Protein AF-A0A6B3HNJ0-F1 (afdb_monomer)

Foldseek 3Di:
DADWDWDWDADPVPRDIDIDTADDPPDPNRVVVVVCVVVVPDPPD

Secondary structure (DSSP, 8-state):
----EEEEEEETTTTEEEEEEE--TTSHHHHHHHHHHHHHTS---

Solvent-accessible surface area (backbone atoms only — not comparable to full-atom values): 2981 Å² total; per-residue (Å²): 140,77,66,66,52,78,46,79,46,73,39,87,88,74,77,43,74,47,80,48,78,47,42,61,84,94,38,74,38,29,59,53,53,60,61,50,55,68,65,74,70,56,79,90,122

Structure (mmCIF, N/CA/C/O backbone):
data_AF-A0A6B3HNJ0-F1
#
_entry.id   AF-A0A6B3HNJ0-F1
#
loop_
_atom_site.group_PDB
_atom_site.id
_atom_site.type_symbol
_atom_site.label_atom_id
_atom_site.label_alt_id
_atom_site.label_comp_id
_atom_site.label_asym_id
_atom_site.label_entity_id
_atom_site.label_seq_id
_atom_site.pdbx_PDB_ins_code
_atom_site.Cartn_x
_atom_site.Cartn_y
_atom_site.Cartn_z
_atom_site.occupancy
_atom_site.B_iso_or_equiv
_atom_site.auth_seq_id
_atom_site.auth_comp_id
_atom_site.auth_asym_id
_atom_site.auth_atom_id
_atom_site.pdbx_PDB_model_num
ATOM 1 N N . VAL A 1 1 ? 2.111 4.501 12.765 1.00 82.62 1 VAL A N 1
ATOM 2 C CA . VAL A 1 1 ? 2.629 3.367 11.961 1.00 82.62 1 VAL A CA 1
ATOM 3 C C . VAL A 1 1 ? 1.508 2.914 11.033 1.00 82.62 1 VAL A C 1
ATOM 5 O O . VAL A 1 1 ? 0.367 2.949 11.477 1.00 82.62 1 VAL A O 1
ATOM 8 N N . LEU A 1 2 ? 1.794 2.598 9.764 1.00 90.19 2 LEU A N 1
ATOM 9 C CA . LEU A 1 2 ? 0.815 2.066 8.803 1.00 90.19 2 LEU A CA 1
ATOM 10 C C . LEU A 1 2 ? 1.116 0.590 8.546 1.00 90.19 2 LEU A C 1
ATOM 12 O O . LEU A 1 2 ? 2.258 0.250 8.245 1.00 90.19 2 LEU A O 1
ATOM 16 N N . GLU A 1 3 ? 0.097 -0.257 8.632 1.00 95.88 3 GLU A N 1
ATOM 17 C CA . GLU A 1 3 ? 0.172 -1.657 8.208 1.00 95.88 3 GLU A CA 1
ATOM 18 C C . GLU A 1 3 ? -0.368 -1.783 6.789 1.00 95.88 3 GLU A C 1
ATOM 20 O O . GLU A 1 3 ? -1.538 -1.481 6.540 1.00 95.88 3 GLU A O 1
ATOM 25 N N . LEU 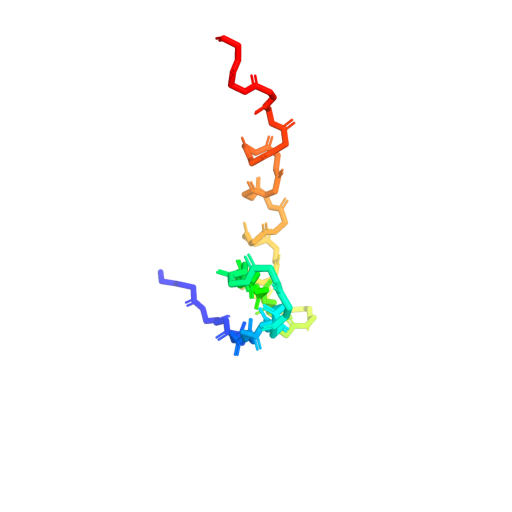A 1 4 ? 0.499 -2.187 5.859 1.00 95.06 4 LEU A N 1
ATOM 26 C CA . LEU A 1 4 ? 0.225 -2.182 4.427 1.00 95.06 4 LEU A CA 1
ATOM 27 C C . LEU A 1 4 ? 0.697 -3.484 3.783 1.00 95.06 4 LEU A C 1
ATOM 29 O O . LEU A 1 4 ? 1.749 -4.020 4.127 1.00 95.06 4 LEU A O 1
ATOM 33 N N . ASN A 1 5 ? -0.040 -3.922 2.771 1.00 95.50 5 ASN A N 1
ATOM 34 C CA . ASN A 1 5 ? 0.441 -4.888 1.799 1.00 95.50 5 ASN A CA 1
ATOM 35 C C . ASN A 1 5 ? 1.268 -4.146 0.746 1.00 95.50 5 ASN A C 1
ATOM 37 O O . ASN A 1 5 ? 0.874 -3.069 0.289 1.00 95.50 5 ASN A O 1
ATOM 41 N N . CYS A 1 6 ? 2.390 -4.735 0.338 1.00 95.00 6 CYS A N 1
ATOM 42 C CA . CYS A 1 6 ? 3.246 -4.196 -0.712 1.00 95.00 6 CYS A CA 1
ATOM 43 C C . CYS A 1 6 ? 3.352 -5.196 -1.859 1.00 95.00 6 CYS A C 1
ATOM 45 O O . CYS A 1 6 ? 3.699 -6.359 -1.646 1.00 95.00 6 CYS A O 1
ATOM 47 N N . GLN A 1 7 ? 3.092 -4.721 -3.073 1.00 96.12 7 GLN A N 1
ATOM 48 C CA . GLN A 1 7 ? 3.323 -5.471 -4.297 1.00 96.12 7 GLN A CA 1
ATOM 49 C C . GLN A 1 7 ? 4.262 -4.692 -5.213 1.00 96.12 7 GLN A C 1
ATOM 51 O O . GLN A 1 7 ? 4.078 -3.498 -5.442 1.00 96.12 7 GLN A O 1
ATOM 56 N N . ARG A 1 8 ? 5.254 -5.386 -5.772 1.00 93.81 8 ARG A N 1
ATOM 57 C CA . ARG A 1 8 ? 6.125 -4.852 -6.817 1.00 93.81 8 ARG A CA 1
ATOM 58 C C . ARG A 1 8 ? 5.694 -5.421 -8.159 1.00 93.81 8 ARG A C 1
ATOM 60 O O . ARG A 1 8 ? 5.640 -6.636 -8.319 1.00 93.81 8 ARG A O 1
ATOM 67 N N . LEU A 1 9 ? 5.413 -4.543 -9.108 1.00 94.00 9 LEU A N 1
ATOM 68 C CA . LEU A 1 9 ? 5.215 -4.890 -10.508 1.00 94.00 9 LEU A CA 1
ATOM 69 C C . LEU A 1 9 ? 6.442 -4.428 -11.283 1.00 94.00 9 LEU A C 1
ATOM 71 O O . LEU A 1 9 ? 6.891 -3.296 -11.115 1.00 94.00 9 LEU A O 1
ATOM 75 N N . LEU A 1 10 ? 7.007 -5.320 -12.085 1.00 93.75 10 LEU A N 1
ATOM 76 C CA . LEU A 1 10 ? 8.163 -5.035 -12.923 1.00 93.75 10 LEU A CA 1
ATOM 77 C C . LEU A 1 10 ? 7.701 -4.970 -14.373 1.00 93.75 10 LEU A C 1
ATOM 79 O O . LEU A 1 10 ? 6.933 -5.829 -14.804 1.00 93.75 10 LEU A O 1
ATOM 83 N N . ASP A 1 11 ? 8.189 -3.973 -15.100 1.00 89.38 11 ASP A N 1
ATOM 84 C CA . ASP A 1 11 ? 8.165 -3.962 -16.556 1.00 89.38 11 ASP A CA 1
ATOM 85 C C . ASP A 1 11 ? 9.498 -4.564 -17.036 1.00 89.38 11 ASP A C 1
ATOM 87 O O . ASP A 1 11 ? 10.543 -3.914 -16.904 1.00 89.38 11 ASP A O 1
ATOM 91 N N . PRO A 1 12 ? 9.500 -5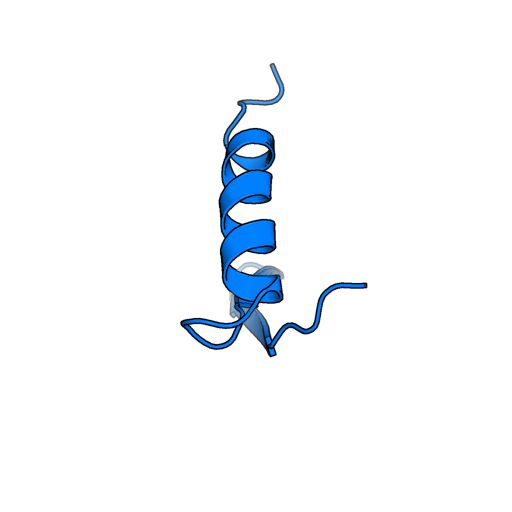.823 -17.507 1.00 85.38 12 PRO A N 1
ATOM 92 C CA . PRO A 1 12 ? 10.727 -6.519 -17.878 1.00 85.38 12 PRO A CA 1
ATOM 93 C C . PRO A 1 12 ? 11.393 -5.923 -19.123 1.00 85.38 12 PRO A C 1
ATOM 95 O O . PRO A 1 12 ? 12.604 -6.064 -19.272 1.00 85.38 12 PRO A O 1
ATOM 98 N N . ASP A 1 13 ? 10.634 -5.244 -19.983 1.00 93.50 13 ASP A N 1
ATOM 99 C CA . ASP A 1 13 ? 11.136 -4.703 -21.243 1.00 93.50 13 ASP A CA 1
ATOM 100 C C . ASP A 1 13 ? 11.721 -3.298 -21.058 1.00 93.50 13 ASP A C 1
ATOM 102 O O . ASP A 1 13 ? 12.704 -2.943 -21.705 1.00 93.50 13 ASP A O 1
ATOM 106 N N . GLN A 1 14 ? 11.158 -2.511 -20.133 1.00 86.00 14 GLN A N 1
ATOM 107 C CA . GLN A 1 14 ? 11.541 -1.106 -19.933 1.00 86.00 14 GLN A CA 1
ATOM 108 C C . GLN A 1 14 ? 12.316 -0.837 -18.640 1.00 86.00 14 GLN A C 1
ATOM 110 O O . GLN A 1 14 ? 12.582 0.316 -18.306 1.00 86.00 14 GLN A O 1
ATOM 115 N N . SER A 1 15 ? 12.687 -1.880 -17.886 1.00 86.81 15 SER A N 1
ATOM 116 C CA . SER A 1 15 ? 13.359 -1.755 -16.578 1.00 86.81 15 SER A CA 1
ATOM 117 C C . SER A 1 15 ? 12.625 -0.833 -15.589 1.00 86.81 15 SER A C 1
ATOM 119 O O . SER A 1 15 ? 13.224 -0.303 -14.650 1.00 86.81 15 SER A O 1
ATOM 121 N N . HIS A 1 16 ? 11.320 -0.631 -15.776 1.00 89.31 16 HIS A N 1
ATOM 122 C CA . HIS A 1 16 ? 10.498 0.140 -14.855 1.00 89.31 16 HIS A CA 1
ATOM 123 C C . HIS A 1 16 ? 10.002 -0.749 -13.718 1.00 89.31 16 HIS A C 1
ATOM 125 O O . HIS A 1 16 ? 9.837 -1.963 -13.852 1.00 89.31 16 HIS A O 1
ATOM 131 N N . SER A 1 17 ? 9.725 -0.129 -12.574 1.00 89.81 17 SER A N 1
ATOM 132 C CA . SER A 1 17 ? 9.072 -0.815 -11.466 1.00 89.81 17 SER A CA 1
ATOM 133 C C . SER A 1 17 ? 8.002 0.069 -10.847 1.00 89.81 17 SER A C 1
ATOM 135 O O . SER A 1 17 ? 8.208 1.264 -10.643 1.00 89.81 17 SER A O 1
ATOM 137 N N . LEU A 1 18 ? 6.857 -0.536 -10.550 1.00 91.69 18 LEU A N 1
ATOM 138 C CA . LEU A 1 18 ? 5.762 0.078 -9.818 1.00 91.69 18 LEU A CA 1
ATOM 139 C C . LEU A 1 18 ? 5.659 -0.592 -8.448 1.00 91.69 18 LEU A C 1
ATOM 141 O O . LEU A 1 18 ? 5.662 -1.821 -8.342 1.00 91.69 18 LEU A O 1
ATOM 145 N N . LEU A 1 19 ? 5.542 0.215 -7.399 1.00 91.31 19 LEU A N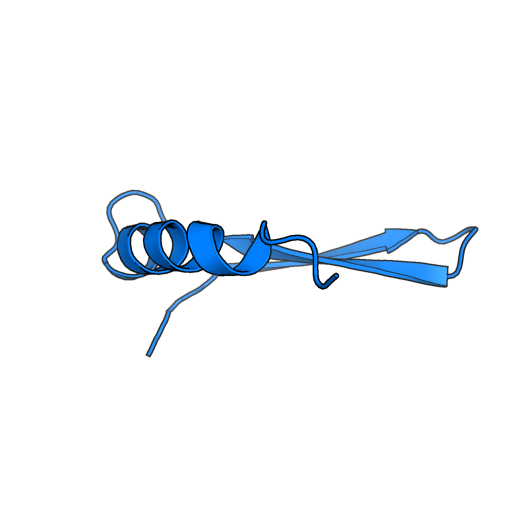 1
ATOM 146 C CA . LEU A 1 19 ? 5.221 -0.256 -6.056 1.00 91.31 19 LEU A CA 1
ATOM 147 C C . LEU A 1 19 ? 3.774 0.112 -5.743 1.00 91.31 19 LEU A C 1
ATOM 149 O O . LEU A 1 19 ? 3.407 1.284 -5.770 1.00 91.31 19 LEU A O 1
ATOM 153 N N . VAL A 1 20 ? 2.963 -0.897 -5.444 1.00 92.00 20 VAL A N 1
ATOM 154 C CA . VAL A 1 20 ? 1.559 -0.738 -5.076 1.00 92.00 20 VAL A CA 1
ATOM 155 C C . VAL A 1 20 ? 1.422 -1.030 -3.591 1.00 92.00 20 VAL A C 1
ATOM 157 O O . VAL A 1 20 ? 1.656 -2.155 -3.145 1.00 92.00 20 VAL A O 1
ATOM 160 N N . TYR A 1 21 ? 1.027 -0.010 -2.834 1.00 93.38 21 TYR A N 1
ATOM 161 C CA . TYR A 1 21 ? 0.691 -0.141 -1.423 1.00 93.38 21 TYR A CA 1
ATOM 162 C C . TYR A 1 21 ? -0.824 -0.181 -1.255 1.00 93.38 21 TYR A C 1
ATOM 164 O O . TYR A 1 21 ? -1.536 0.670 -1.785 1.00 93.38 21 TYR A O 1
ATOM 172 N N . THR A 1 22 ? -1.315 -1.161 -0.502 1.00 93.69 22 THR A N 1
ATOM 173 C CA . THR A 1 22 ? -2.734 -1.277 -0.141 1.00 93.69 22 THR A CA 1
ATOM 174 C C . THR A 1 22 ? -2.867 -1.580 1.343 1.00 93.69 22 THR A C 1
ATOM 176 O O . THR A 1 22 ? -1.913 -2.009 1.985 1.00 93.69 22 THR A O 1
ATOM 179 N N . ALA A 1 23 ? -4.051 -1.366 1.899 1.00 96.25 23 ALA A N 1
ATOM 180 C CA . ALA A 1 23 ? -4.374 -1.764 3.263 1.00 96.25 23 ALA A CA 1
ATOM 181 C C . ALA A 1 23 ? -5.649 -2.610 3.260 1.00 96.25 23 ALA A C 1
ATOM 183 O O . ALA A 1 23 ? -6.455 -2.518 2.331 1.00 96.25 23 ALA A O 1
ATOM 184 N N . ALA A 1 24 ? -5.850 -3.411 4.306 1.00 96.19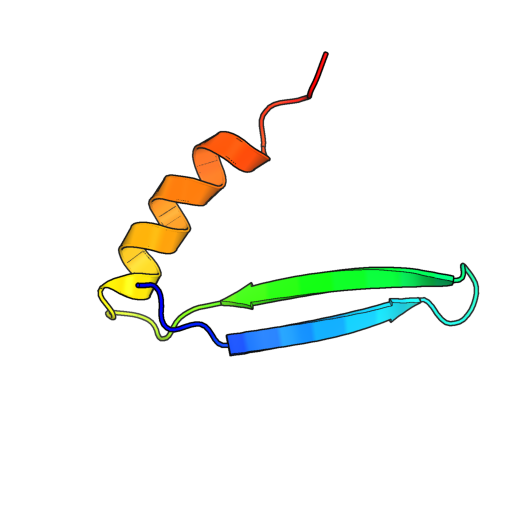 24 ALA A N 1
ATOM 185 C CA . ALA A 1 24 ? -7.081 -4.177 4.464 1.00 96.19 24 ALA A CA 1
ATOM 186 C C . ALA A 1 24 ? -8.294 -3.225 4.577 1.00 96.19 24 ALA A C 1
ATOM 188 O O . ALA A 1 24 ? -8.248 -2.305 5.402 1.00 96.19 24 ALA A O 1
ATOM 189 N N . PRO A 1 25 ? -9.374 -3.415 3.795 1.00 92.88 25 PRO A N 1
ATOM 190 C CA . PRO A 1 25 ? -10.575 -2.587 3.893 1.00 92.88 25 PRO A CA 1
ATOM 191 C C . PRO A 1 25 ? -11.139 -2.549 5.318 1.00 92.88 25 PRO A C 1
ATOM 193 O O . PRO A 1 25 ? -11.157 -3.564 6.011 1.00 92.88 25 PRO A O 1
ATOM 196 N N . GLY A 1 26 ? -11.588 -1.372 5.760 1.00 93.06 26 GLY A N 1
ATOM 197 C CA . GLY A 1 26 ? -12.107 -1.160 7.118 1.00 93.06 26 GLY A CA 1
ATOM 198 C C . GLY A 1 26 ? -11.036 -1.045 8.212 1.00 93.06 26 GLY A C 1
ATOM 199 O O . GLY A 1 26 ? -11.379 -0.781 9.361 1.00 93.06 26 GLY A O 1
ATOM 200 N N . SER A 1 27 ? -9.748 -1.209 7.883 1.00 96.06 27 SER A N 1
ATOM 201 C CA . SER A 1 27 ? -8.654 -0.943 8.824 1.00 96.06 27 SER A CA 1
ATOM 202 C C . SER A 1 27 ? -8.366 0.553 8.962 1.00 96.06 27 SER A C 1
ATOM 20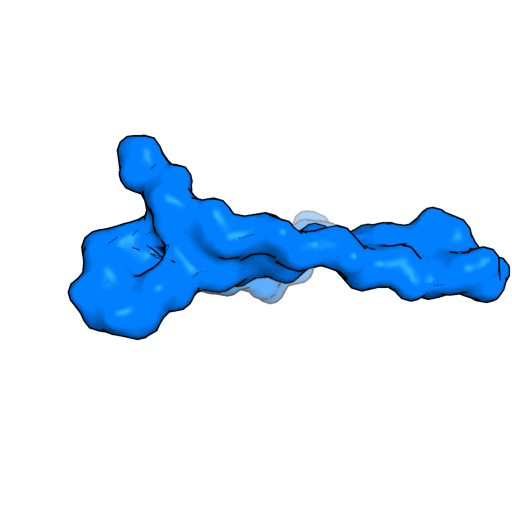4 O O . SER A 1 27 ? -8.576 1.344 8.043 1.00 96.06 27 SER A O 1
ATOM 206 N N . GLU A 1 28 ? -7.780 0.946 10.091 1.00 95.62 28 GLU A N 1
ATOM 207 C CA . GLU A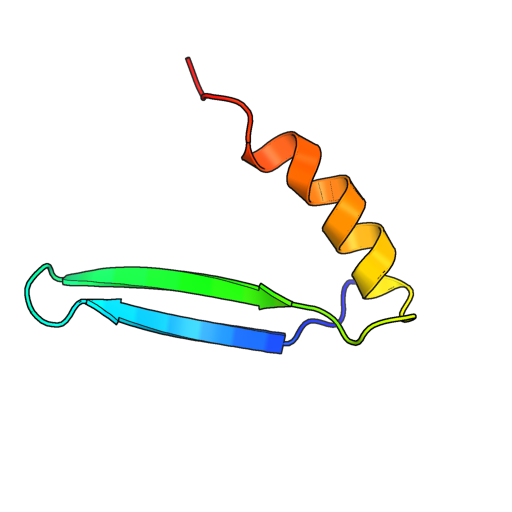 1 28 ? -7.329 2.325 10.301 1.00 95.62 28 GLU A CA 1
ATOM 208 C C . GLU A 1 28 ? -6.257 2.748 9.273 1.00 95.62 28 GLU A C 1
ATOM 210 O O . GLU A 1 28 ? -6.219 3.894 8.821 1.00 95.62 28 GLU A O 1
ATOM 215 N N . SER A 1 29 ? -5.401 1.809 8.854 1.00 95.06 29 SER A N 1
ATOM 216 C CA . SER A 1 29 ? -4.396 2.039 7.810 1.00 95.06 29 SER A CA 1
ATOM 217 C C . SER A 1 29 ? -5.027 2.333 6.448 1.00 95.06 29 SER A C 1
ATOM 219 O O . SER A 1 29 ? -4.467 3.124 5.696 1.00 95.06 29 SER A O 1
ATOM 221 N N . TYR A 1 30 ? -6.193 1.754 6.141 1.00 94.38 30 TYR A N 1
ATOM 222 C CA . TYR A 1 30 ? -6.922 2.015 4.896 1.00 94.38 30 TYR A CA 1
ATOM 223 C C . TYR A 1 30 ? -7.408 3.459 4.812 1.00 94.38 30 TYR A C 1
ATOM 225 O O . TYR A 1 30 ? -7.139 4.144 3.823 1.00 94.38 30 TYR A O 1
ATOM 233 N N . GLU A 1 31 ? -8.029 3.963 5.878 1.00 91.88 31 GLU A N 1
ATOM 234 C CA . GLU A 1 31 ? -8.488 5.353 5.912 1.00 91.88 31 GLU A CA 1
ATOM 235 C C . GLU A 1 31 ? -7.320 6.342 5.875 1.00 91.88 31 GLU A C 1
ATOM 237 O O . GLU A 1 31 ? -7.351 7.328 5.138 1.00 91.88 31 GLU A O 1
ATOM 242 N N . ARG A 1 32 ? -6.233 6.055 6.599 1.00 90.88 32 ARG A N 1
ATOM 243 C CA . ARG A 1 32 ? -5.026 6.892 6.556 1.00 90.88 32 ARG A CA 1
ATOM 244 C C . ARG A 1 32 ? -4.358 6.890 5.180 1.00 90.88 32 ARG A C 1
ATOM 246 O O . ARG A 1 32 ? -3.937 7.947 4.717 1.00 90.88 32 ARG A O 1
ATOM 253 N N . LEU A 1 33 ? -4.274 5.737 4.513 1.00 89.38 33 LEU A N 1
ATOM 254 C CA . LEU A 1 33 ? -3.714 5.636 3.162 1.00 89.38 33 LEU A CA 1
ATOM 255 C C . LEU A 1 33 ? -4.547 6.442 2.152 1.00 89.38 33 LEU A C 1
ATOM 257 O O . LEU A 1 33 ? -3.983 7.112 1.289 1.00 89.38 33 LEU A O 1
ATOM 261 N N . ARG A 1 34 ? -5.877 6.453 2.302 1.00 85.06 34 ARG A N 1
ATOM 262 C CA . ARG A 1 34 ? -6.789 7.264 1.482 1.00 85.06 34 ARG A CA 1
ATOM 263 C C . ARG A 1 34 ? -6.601 8.773 1.678 1.00 85.06 34 ARG A C 1
ATOM 265 O O . ARG A 1 34 ? -6.786 9.533 0.736 1.00 85.06 34 ARG A O 1
ATOM 272 N N . LEU A 1 35 ? -6.217 9.232 2.868 1.00 83.69 35 LEU A N 1
ATOM 273 C CA . LEU A 1 35 ? -5.885 10.648 3.078 1.00 83.69 35 LEU A CA 1
ATOM 274 C C . LEU A 1 35 ? -4.566 11.035 2.392 1.00 83.69 35 LEU A C 1
ATOM 276 O O . LEU A 1 35 ? -4.446 12.138 1.863 1.00 83.69 35 LEU A O 1
ATOM 280 N N . LEU A 1 36 ? -3.592 10.121 2.352 1.00 78.38 36 LEU A N 1
ATOM 281 C CA . LEU A 1 36 ? -2.297 10.351 1.700 1.00 78.38 36 LEU A CA 1
ATOM 282 C C . LEU A 1 36 ? -2.391 10.425 0.171 1.00 78.38 36 LEU A C 1
ATOM 284 O O . LEU A 1 36 ? -1.579 11.117 -0.446 1.00 78.38 36 LEU A O 1
ATOM 288 N N . SER A 1 37 ? -3.378 9.772 -0.455 1.00 69.00 37 SER A N 1
ATOM 289 C CA . SER A 1 37 ? -3.534 9.803 -1.918 1.00 69.00 37 SER A CA 1
ATOM 290 C C . SER A 1 37 ? -3.777 11.210 -2.474 1.00 69.00 37 SER A C 1
ATOM 292 O O . SER A 1 37 ? -3.507 11.448 -3.645 1.00 69.00 37 SER A O 1
ATOM 294 N N . VAL A 1 38 ? -4.237 12.151 -1.641 1.00 62.34 38 VAL A N 1
ATOM 295 C CA . VAL A 1 38 ? -4.441 13.559 -2.019 1.00 62.34 38 VAL A CA 1
ATOM 296 C C . VAL A 1 38 ? -3.111 14.290 -2.260 1.00 62.34 38 VAL A C 1
ATOM 298 O O . VAL A 1 38 ? -3.051 15.176 -3.104 1.00 62.34 38 VAL A O 1
ATOM 30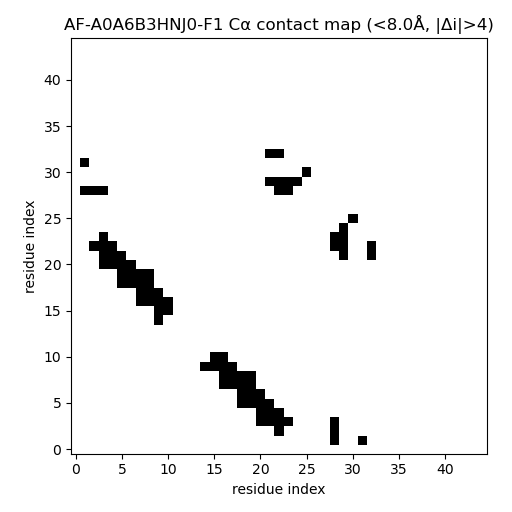1 N N . ILE A 1 39 ? -2.031 13.902 -1.571 1.00 63.19 39 ILE A N 1
ATOM 302 C CA . ILE A 1 39 ? -0.713 14.550 -1.699 1.00 63.19 39 ILE A CA 1
ATOM 303 C C . ILE A 1 39 ? 0.049 14.017 -2.926 1.00 63.19 39 ILE A C 1
ATOM 305 O O . ILE A 1 39 ? 0.765 14.762 -3.587 1.00 63.19 39 ILE A O 1
ATOM 309 N N . GLY A 1 40 ? -0.121 12.734 -3.266 1.00 54.59 40 GLY A N 1
ATOM 310 C CA . GLY A 1 40 ? 0.618 12.082 -4.357 1.00 54.59 40 GLY A CA 1
ATOM 311 C C . GLY A 1 40 ? 0.120 12.394 -5.774 1.00 54.59 40 GLY A C 1
ATOM 312 O O . GLY A 1 40 ? 0.854 12.166 -6.730 1.00 54.59 40 GLY A O 1
ATOM 313 N N . SER A 1 41 ? -1.105 12.908 -5.932 1.00 57.75 41 SER A N 1
ATOM 314 C CA . SER A 1 41 ? -1.674 13.289 -7.237 1.00 57.75 41 SER A CA 1
ATOM 315 C C . SER A 1 41 ? -1.374 14.732 -7.647 1.00 57.75 41 SER A C 1
ATOM 317 O O . SER A 1 41 ? -1.838 15.184 -8.694 1.00 57.75 41 SER A O 1
ATOM 319 N N . GLN A 1 42 ? -0.644 15.483 -6.823 1.00 61.78 42 GLN A N 1
ATOM 320 C CA . GLN A 1 42 ? -0.241 16.835 -7.172 1.00 61.78 42 GLN A CA 1
ATOM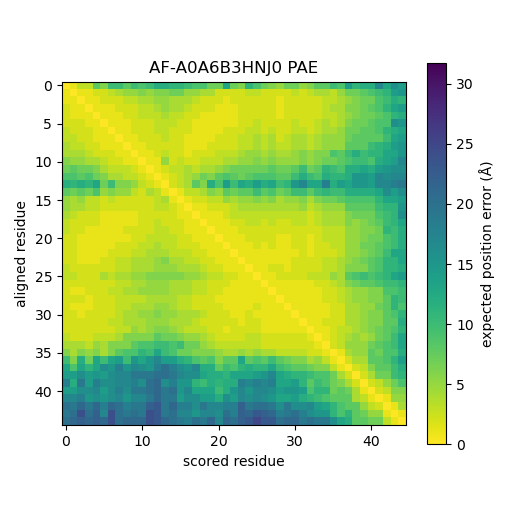 321 C C . GLN A 1 42 ? 0.872 16.746 -8.216 1.00 61.78 42 GLN A C 1
ATOM 323 O O . GLN A 1 42 ? 1.924 16.162 -7.958 1.00 61.78 42 GLN A O 1
ATOM 328 N N . ALA A 1 43 ? 0.636 17.301 -9.408 1.00 63.78 43 ALA A N 1
ATOM 329 C CA . ALA A 1 43 ? 1.710 17.490 -10.370 1.00 63.78 43 ALA A CA 1
ATOM 330 C C . ALA A 1 43 ? 2.800 18.312 -9.673 1.00 63.78 43 ALA A C 1
ATOM 332 O O . ALA A 1 43 ? 2.548 19.440 -9.248 1.00 63.78 43 ALA A O 1
ATOM 333 N N . MET A 1 44 ? 3.984 17.726 -9.500 1.00 57.12 44 MET A N 1
ATOM 334 C CA . MET A 1 44 ? 5.165 18.467 -9.074 1.00 57.12 44 MET A CA 1
ATOM 335 C C . MET A 1 44 ? 5.581 19.360 -10.251 1.00 57.12 44 MET A C 1
ATOM 337 O O . MET A 1 44 ? 6.399 18.956 -11.073 1.00 57.12 44 MET A O 1
ATOM 341 N N . THR A 1 45 ? 4.918 20.508 -10.394 1.00 55.44 45 THR A N 1
ATOM 342 C CA . THR A 1 45 ? 5.318 21.607 -11.288 1.00 55.44 45 THR A CA 1
ATOM 343 C C . THR A 1 45 ? 6.383 22.465 -10.640 1.00 55.44 45 THR A C 1
ATOM 345 O O . THR A 1 45 ? 6.196 22.785 -9.443 1.00 55.44 45 THR A O 1
#

pLDDT: mean 85.29, std 13.11, range [54.59, 96.25]

Nearest PDB structures (foldseek):
  6hf3-assembly2_B  TM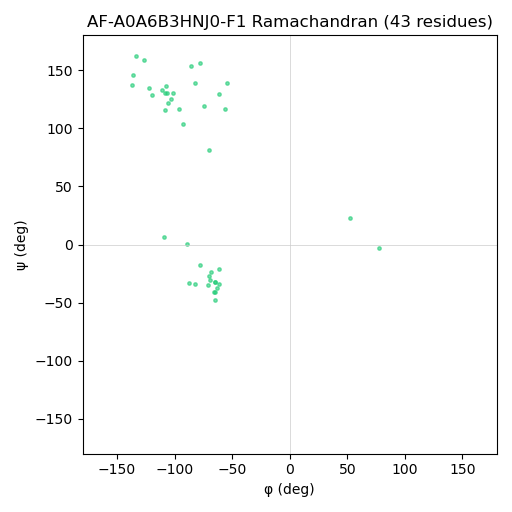=3.708E-01  e=4.006E+00  Mycobacterium tuberculosis
  7w5z-assembly1_c3  TM=4.081E-01  e=5.939E+00  Tetrahymena thermophila
  3owq-assembly1_A  TM=3.246E-01  e=3.513E+00  Listeria innocua
  2hj1-assembly1_B  TM=3.633E-01  e=6.342E+00  Haemophilus influenzae 86-028NP

Mean predicted aligned error: 6.18 Å

Sequence (45 aa):
VLELNCQRLLDPDQSHSLLVYTAAPGSESYERLRLLSVIGSQAMT

Radius of gyration: 13.18 Å; Cα contacts (8 Å, |Δi|>4): 42; chains: 1; bounding box: 26×28×33 Å